Protein AF-A0A143PQU0-F1 (afdb_monomer)

Foldseek 3Di:
DPPPPDAWDWDDDPNDTPDTDGDDPDDPPDDDDCPCVLLVVVVVVVVVCCVVVVDVDQQDQPCVVVVLQDPFLSHNPGNVCLNVVNSQQDFFPPCVDCPGLVNCLVVQCVVPPDPNCPSVSVVVSSRVPRPDDDPDPDDPDDPPDPPPDDDD

Organism: Luteitalea pratensis (NCBI:txid1855912)

Nearest PDB structures (foldseek):
  8rlj-assembly6_F  TM=8.981E-01  e=2.900E-08  Pseudomonas aeruginosa
  8rll-assembly3_C  TM=9.057E-01  e=6.785E-08  Pseudomonas aeruginosa
  8rlj-assembly5_E  TM=9.018E-01  e=1.103E-07  Pseudomonas aeruginosa
  8rlj-assembly4_D  TM=9.058E-01  e=1.172E-07  Pseudomonas aeruginosa
  8rlj-assembly1_A  TM=8.185E-01  e=1.245E-07  Pseudomonas aeruginosa

InterPro domains:
  IPR001466 Beta-lactamase-related [PF00144] (7-102)
  IPR012338 Beta-lactamase/transpeptidase-like [G3DSA:3.40.710.10] (1-138)
  IPR012338 Beta-lactamase/transpeptidase-like [SSF56601] (3-105)
  IPR050789 Diverse Enzymatic Activities [PTHR43283] (5-98)

Secondary structure (DSSP, 8-state):
--SS---EEEEEETTEEEEEEE-TT--TT-----GGGHHHHHHHHHHHHHHTTSSS-TTSBGGGT-GGGTTSTTTT-BHHHHHTT-S-------TTSTTSHHHHHHHHHTTT--GGGGTHHHHHHHHHH-TT-PPPTTPPPPP---------

Radius of gyration: 19.3 Å; Cα contacts (8 Å, |Δi|>4): 132; chains: 1; bounding box: 43×40×47 Å

pLDDT: mean 73.08, std 24.26, range [26.09, 98.25]

Solvent-accessible surface area (backbone atoms only — not comparable to full-atom values): 9692 Å² total; per-residue (Å²): 115,79,92,76,76,56,45,66,50,78,40,75,57,95,94,36,81,80,44,77,50,60,33,96,89,44,54,96,83,56,86,73,90,61,70,75,63,54,50,58,57,53,55,52,50,52,56,51,33,38,76,71,63,76,34,90,56,52,80,42,42,42,33,80,82,39,64,89,37,48,86,40,64,48,46,88,28,25,45,48,27,59,79,64,76,60,61,79,62,81,78,45,75,46,68,88,39,77,87,19,54,57,49,42,42,71,66,57,34,73,77,74,44,57,86,87,28,62,65,60,39,51,59,44,56,52,46,78,66,30,81,86,62,78,80,69,94,80,70,78,74,76,76,81,71,82,75,79,77,79,78,130

Mean predicted aligned error: 12.17 Å

Structure (mmCIF, N/CA/C/O backbone):
data_AF-A0A143PQU0-F1
#
_entry.id   AF-A0A143PQU0-F1
#
loop_
_atom_site.group_PDB
_atom_site.id
_atom_site.type_symbol
_atom_site.label_atom_id
_atom_site.label_alt_id
_atom_site.label_comp_id
_atom_site.label_asym_id
_atom_site.label_entity_id
_atom_site.label_seq_id
_atom_site.pdbx_PDB_ins_code
_atom_site.Cartn_x
_atom_site.Cartn_y
_atom_site.Cartn_z
_atom_site.occupancy
_atom_site.B_iso_or_equiv
_atom_site.auth_seq_id
_atom_site.auth_comp_id
_atom_site.auth_asym_id
_atom_site.auth_atom_id
_atom_site.pdbx_PDB_model_num
ATOM 1 N N . MET A 1 1 ? 13.453 6.292 -24.608 1.00 62.84 1 MET A N 1
ATOM 2 C CA . MET A 1 1 ? 12.659 6.359 -23.356 1.00 62.84 1 MET A CA 1
ATOM 3 C C . MET A 1 1 ? 12.967 7.673 -22.630 1.00 62.84 1 MET A C 1
ATOM 5 O O . MET A 1 1 ? 13.504 7.654 -21.535 1.00 62.84 1 MET A O 1
ATOM 9 N N . THR A 1 2 ? 12.694 8.827 -23.248 1.00 59.00 2 THR A N 1
ATOM 10 C CA . THR A 1 2 ? 13.322 10.109 -22.847 1.00 59.00 2 THR A CA 1
ATOM 11 C C . THR A 1 2 ? 12.346 11.174 -22.345 1.00 59.00 2 THR A C 1
ATOM 13 O O . THR A 1 2 ? 12.780 12.086 -21.659 1.00 59.00 2 THR A O 1
ATOM 16 N N . SER A 1 3 ? 11.039 11.054 -22.600 1.00 74.50 3 SER A N 1
ATOM 17 C CA . SER A 1 3 ? 10.049 12.046 -22.143 1.00 74.50 3 SER A CA 1
ATOM 18 C C . SER A 1 3 ? 9.509 11.802 -20.726 1.00 74.50 3 SER A C 1
ATOM 20 O O . SER A 1 3 ? 8.959 12.718 -20.129 1.00 74.50 3 SER A O 1
ATOM 22 N N . LEU A 1 4 ? 9.667 10.589 -20.179 1.00 82.50 4 LEU A N 1
ATOM 23 C CA . LEU A 1 4 ? 9.078 10.172 -18.893 1.00 82.50 4 LEU A CA 1
ATOM 24 C C . LEU A 1 4 ? 10.109 9.706 -17.847 1.00 82.50 4 LEU A C 1
ATOM 26 O O . LEU A 1 4 ? 9.726 9.165 -16.817 1.00 82.50 4 LEU A O 1
ATOM 30 N N . ASN A 1 5 ? 11.414 9.874 -18.100 1.00 87.88 5 ASN A N 1
ATOM 31 C CA . ASN A 1 5 ? 12.492 9.417 -17.202 1.00 87.88 5 ASN A CA 1
ATOM 32 C C . ASN A 1 5 ? 12.404 7.928 -16.790 1.00 87.88 5 ASN A C 1
ATOM 34 O O . ASN A 1 5 ? 12.843 7.550 -15.705 1.00 87.88 5 ASN A O 1
ATOM 38 N N . VAL A 1 6 ? 11.858 7.073 -17.661 1.00 91.25 6 VAL A N 1
ATOM 39 C CA . VAL A 1 6 ? 11.685 5.635 -17.402 1.00 91.25 6 VAL A CA 1
ATOM 40 C C . VAL A 1 6 ? 13.041 4.927 -17.429 1.00 91.25 6 VAL A C 1
ATOM 42 O O . VAL A 1 6 ? 13.791 5.065 -18.396 1.00 91.25 6 VAL A O 1
ATOM 45 N N . VAL A 1 7 ? 13.333 4.143 -16.388 1.00 93.94 7 VAL A N 1
ATOM 46 C CA . VAL A 1 7 ? 14.588 3.376 -16.252 1.00 93.94 7 VAL A CA 1
ATOM 47 C C . VAL A 1 7 ? 14.442 1.886 -16.568 1.00 93.94 7 VAL A C 1
ATOM 49 O O . VAL A 1 7 ? 15.429 1.236 -16.896 1.00 93.94 7 VAL A O 1
ATOM 52 N N . GLY A 1 8 ? 13.216 1.359 -16.549 1.00 93.81 8 GLY A N 1
ATOM 53 C CA . GLY A 1 8 ? 12.908 -0.026 -16.893 1.00 93.81 8 GLY A CA 1
ATOM 54 C C . GLY A 1 8 ? 11.437 -0.208 -17.263 1.00 93.81 8 GLY A C 1
ATOM 55 O O . GLY A 1 8 ? 10.574 0.492 -16.735 1.00 93.81 8 GLY A O 1
ATOM 56 N N . VAL A 1 9 ? 11.153 -1.127 -18.184 1.00 95.31 9 VAL A N 1
ATOM 57 C CA . VAL A 1 9 ? 9.800 -1.575 -18.538 1.00 95.31 9 VAL A CA 1
ATOM 58 C C . VAL A 1 9 ? 9.820 -3.074 -18.831 1.00 95.31 9 VAL A C 1
ATOM 60 O O . VAL A 1 9 ? 10.692 -3.552 -19.556 1.00 95.31 9 VAL A O 1
ATOM 63 N N . LEU A 1 10 ? 8.843 -3.792 -18.280 1.00 96.19 10 LEU A N 1
ATOM 64 C CA . LEU A 1 10 ? 8.619 -5.217 -18.495 1.00 96.19 10 LEU A CA 1
ATOM 65 C C . LEU A 1 10 ? 7.135 -5.430 -18.807 1.00 96.19 10 LEU A C 1
ATOM 67 O O . LEU A 1 10 ? 6.277 -4.938 -18.074 1.00 96.19 10 LEU A O 1
ATOM 71 N N . VAL A 1 11 ? 6.831 -6.147 -19.887 1.00 97.81 11 VAL A N 1
ATOM 72 C CA . VAL A 1 11 ? 5.462 -6.511 -20.272 1.00 97.81 11 VAL A CA 1
ATOM 73 C C . VAL A 1 11 ? 5.378 -8.023 -20.388 1.00 97.81 11 VAL A C 1
ATOM 75 O O . VAL A 1 11 ? 6.147 -8.644 -21.125 1.00 97.81 11 VAL A O 1
ATOM 78 N N . ILE A 1 12 ? 4.419 -8.599 -19.666 1.00 98.06 12 ILE A N 1
ATOM 79 C CA . ILE A 1 12 ? 4.144 -10.033 -19.644 1.00 98.06 12 ILE A CA 1
ATOM 80 C C . ILE A 1 12 ? 2.744 -10.259 -20.211 1.00 98.06 12 ILE A C 1
ATOM 82 O O . ILE A 1 12 ? 1.796 -9.584 -19.815 1.00 98.06 12 ILE A O 1
ATOM 86 N N . SER A 1 13 ? 2.617 -11.217 -21.122 1.00 98.12 13 SER A N 1
ATOM 87 C CA . SER A 1 13 ? 1.350 -11.664 -21.701 1.00 98.12 13 SER A CA 1
ATOM 88 C C . SER A 1 13 ? 1.378 -13.187 -21.787 1.00 98.12 13 SER A C 1
ATOM 90 O O . SER A 1 13 ? 2.372 -13.765 -22.224 1.00 98.12 13 SER A O 1
ATOM 92 N N . ASP A 1 14 ? 0.331 -13.840 -21.277 1.00 97.19 14 ASP A N 1
ATOM 93 C CA . ASP A 1 14 ? 0.206 -15.304 -21.227 1.00 97.19 14 ASP A CA 1
ATOM 94 C C . ASP A 1 14 ? 1.437 -16.012 -20.635 1.00 97.19 14 ASP A C 1
ATOM 96 O O . ASP A 1 14 ? 1.946 -16.999 -21.169 1.00 97.19 14 ASP A O 1
ATOM 100 N N . GLY A 1 15 ? 1.962 -15.457 -19.538 1.00 97.56 15 GLY A N 1
ATOM 101 C CA . GLY A 1 15 ? 3.140 -15.980 -18.840 1.00 97.56 15 GLY A CA 1
ATOM 102 C C . GLY A 1 15 ? 4.467 -15.798 -19.585 1.00 97.56 15 GLY A C 1
ATOM 103 O O . GLY A 1 15 ? 5.489 -16.294 -19.117 1.00 97.56 15 GLY A O 1
ATOM 104 N N . ARG A 1 16 ? 4.483 -15.090 -20.723 1.00 97.56 16 ARG A N 1
ATOM 105 C CA . ARG A 1 16 ? 5.687 -14.823 -21.521 1.00 97.56 16 ARG A CA 1
ATOM 106 C C . ARG A 1 16 ? 6.048 -13.346 -21.509 1.00 97.56 16 ARG A C 1
ATOM 108 O O . ARG A 1 16 ? 5.177 -12.482 -21.571 1.00 97.56 16 ARG A O 1
ATOM 115 N N . ILE A 1 17 ? 7.346 -13.061 -21.478 1.00 97.88 17 ILE A N 1
ATOM 116 C CA . ILE A 1 17 ? 7.866 -11.704 -21.642 1.00 97.88 17 ILE A CA 1
ATOM 117 C C . ILE A 1 17 ? 7.737 -11.320 -23.118 1.00 97.88 17 ILE A C 1
ATOM 119 O O . ILE A 1 17 ? 8.341 -11.954 -23.979 1.00 97.88 17 ILE A O 1
ATOM 123 N N . VAL A 1 18 ? 6.948 -10.287 -23.409 1.00 98.25 18 VAL A N 1
ATOM 124 C CA . VAL A 1 18 ? 6.767 -9.753 -24.774 1.00 98.25 18 VAL A CA 1
ATOM 125 C C . VAL A 1 18 ? 7.534 -8.447 -24.997 1.00 98.25 18 VAL A C 1
ATOM 127 O O . VAL A 1 18 ? 7.750 -8.038 -26.136 1.00 98.25 18 VAL A O 1
ATOM 130 N N . LEU A 1 19 ? 7.972 -7.794 -23.916 1.00 97.81 19 LEU A N 1
ATOM 131 C CA . LEU A 1 19 ? 8.843 -6.623 -23.949 1.00 97.81 19 LEU A CA 1
ATOM 132 C C . LEU A 1 19 ? 9.648 -6.532 -22.656 1.00 97.81 19 LEU A C 1
ATOM 134 O O . LEU A 1 19 ? 9.075 -6.575 -21.571 1.00 97.81 19 LEU A O 1
ATOM 138 N N . GLU A 1 20 ? 10.946 -6.287 -22.784 1.00 97.38 20 GLU A N 1
ATOM 139 C CA . GLU A 1 20 ? 11.834 -5.971 -21.670 1.00 97.38 20 GLU A CA 1
ATOM 140 C C . GLU A 1 20 ? 12.864 -4.943 -22.144 1.00 97.38 20 GLU A C 1
ATOM 142 O O . GLU A 1 20 ? 13.559 -5.155 -23.141 1.00 97.38 20 GLU A O 1
ATOM 147 N N . ARG A 1 21 ? 12.908 -3.773 -21.500 1.00 96.00 21 ARG A N 1
ATOM 148 C CA . ARG A 1 21 ? 13.884 -2.721 -21.818 1.00 96.00 21 ARG A CA 1
ATOM 149 C C . ARG A 1 21 ? 14.316 -1.993 -20.559 1.00 96.00 21 ARG A C 1
ATOM 151 O O . ARG A 1 21 ? 13.479 -1.602 -19.750 1.00 96.00 21 ARG A O 1
ATOM 158 N N . TYR A 1 22 ? 15.607 -1.707 -20.484 1.00 95.94 22 TYR A N 1
ATOM 159 C CA . TYR A 1 22 ? 16.221 -0.923 -19.421 1.00 95.94 22 TYR A CA 1
ATOM 160 C C . TYR A 1 22 ? 16.958 0.282 -20.004 1.00 95.94 22 TYR A C 1
ATOM 162 O O . TYR A 1 22 ? 17.335 0.296 -21.178 1.00 95.94 22 TYR A O 1
ATOM 170 N N . ALA A 1 23 ? 17.140 1.319 -19.195 1.00 93.88 23 ALA A N 1
ATOM 171 C CA . ALA A 1 23 ? 17.823 2.543 -19.585 1.00 93.88 23 ALA A CA 1
ATOM 172 C C . ALA A 1 23 ? 18.731 3.042 -18.457 1.00 93.88 23 ALA A C 1
ATOM 174 O O . ALA A 1 23 ? 18.638 2.604 -17.314 1.00 93.88 23 ALA A O 1
ATOM 175 N N . ARG A 1 24 ? 19.606 4.006 -18.774 1.00 91.75 24 ARG A N 1
ATOM 176 C CA . ARG A 1 24 ? 20.460 4.695 -17.785 1.00 91.75 24 ARG A CA 1
ATOM 177 C C . ARG A 1 24 ? 21.308 3.718 -16.952 1.00 91.75 24 ARG A C 1
ATOM 179 O O . ARG A 1 24 ? 21.377 3.846 -15.735 1.00 91.75 24 ARG A O 1
ATOM 186 N N . GLY A 1 25 ? 21.890 2.715 -17.611 1.00 93.75 25 GLY A N 1
ATOM 187 C CA . GLY A 1 25 ? 22.751 1.711 -16.977 1.00 93.75 25 GLY A CA 1
ATOM 188 C C . GLY A 1 25 ? 22.031 0.682 -16.101 1.00 93.75 25 GLY A C 1
ATOM 189 O O . GLY A 1 25 ? 22.708 -0.111 -15.461 1.00 93.75 25 GLY A O 1
ATOM 190 N N . HIS A 1 26 ? 20.694 0.681 -1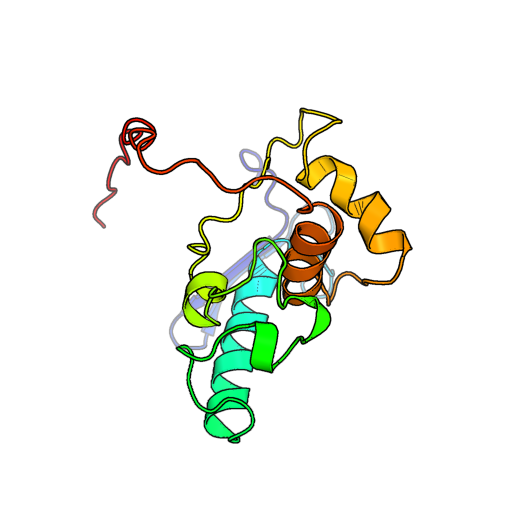6.064 1.00 95.31 26 HIS A N 1
ATOM 191 C CA . HIS A 1 26 ? 19.935 -0.347 -15.353 1.00 95.31 26 HIS A CA 1
ATOM 192 C C . HIS A 1 26 ? 19.928 -1.658 -16.140 1.00 95.31 26 HIS A C 1
ATOM 194 O O . HIS A 1 26 ? 19.971 -1.664 -17.372 1.00 95.31 26 HIS A O 1
ATOM 200 N N . THR A 1 27 ? 19.827 -2.755 -15.404 1.00 96.25 27 THR A N 1
ATOM 201 C CA . THR A 1 27 ? 19.694 -4.129 -15.897 1.00 96.25 27 THR A CA 1
ATOM 202 C C . THR A 1 27 ? 18.563 -4.835 -15.148 1.00 96.25 27 THR A C 1
ATOM 204 O O . THR A 1 27 ? 17.997 -4.272 -14.205 1.00 96.25 27 THR A O 1
ATOM 207 N N . ALA A 1 28 ? 18.260 -6.079 -15.521 1.00 95.50 28 ALA A N 1
ATOM 208 C CA . ALA A 1 28 ? 17.272 -6.908 -14.830 1.00 95.50 28 ALA A CA 1
ATOM 209 C C . ALA A 1 28 ? 17.605 -7.140 -13.342 1.00 95.50 28 ALA A C 1
ATOM 211 O O . ALA A 1 28 ? 16.712 -7.297 -12.514 1.00 95.50 28 ALA A O 1
ATOM 212 N N . GLU A 1 29 ? 18.887 -7.098 -12.982 1.00 96.19 29 GLU A N 1
ATOM 213 C CA . GLU A 1 29 ? 19.394 -7.303 -11.622 1.00 96.19 29 GLU A CA 1
ATOM 214 C C . GLU A 1 29 ? 19.438 -6.005 -10.801 1.00 96.19 29 GLU A C 1
ATOM 216 O O . GLU A 1 29 ? 19.677 -6.032 -9.589 1.00 96.19 29 GLU A O 1
ATOM 221 N N . THR A 1 30 ? 19.224 -4.851 -11.440 1.00 95.19 30 THR A N 1
ATOM 222 C CA . THR A 1 30 ? 19.286 -3.558 -10.757 1.00 95.19 30 THR A CA 1
ATOM 223 C C . THR A 1 30 ? 18.084 -3.387 -9.833 1.00 95.19 30 THR A C 1
ATOM 225 O O . THR A 1 30 ? 16.936 -3.333 -10.272 1.00 95.19 30 THR A O 1
ATOM 228 N N . ARG A 1 31 ? 18.340 -3.248 -8.528 1.00 91.12 31 ARG A N 1
ATOM 229 C CA . ARG A 1 31 ? 17.298 -2.923 -7.545 1.00 91.12 31 ARG A CA 1
ATOM 230 C C . ARG A 1 31 ? 16.906 -1.454 -7.668 1.00 91.12 31 ARG A C 1
ATOM 232 O O . ARG A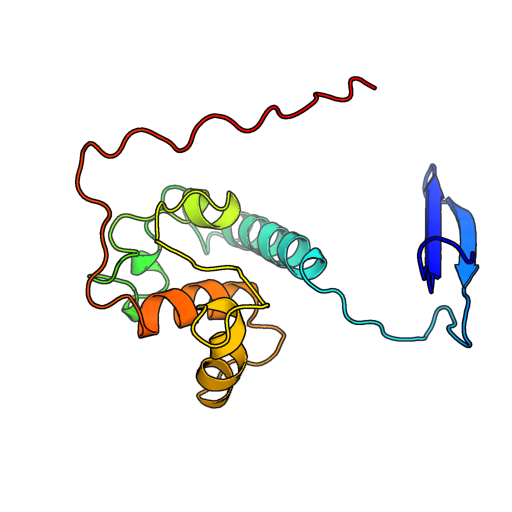 1 31 ? 17.768 -0.580 -7.655 1.00 91.12 31 ARG A O 1
ATOM 239 N N . TRP A 1 32 ? 15.604 -1.194 -7.721 1.00 88.56 32 TRP A N 1
ATOM 240 C CA . TRP A 1 32 ? 15.038 0.151 -7.768 1.00 88.56 32 TRP A CA 1
ATOM 241 C C . TRP A 1 32 ? 14.036 0.356 -6.635 1.00 88.56 32 TRP A C 1
ATOM 243 O O . TRP A 1 32 ? 13.404 -0.594 -6.167 1.00 88.56 32 TRP A O 1
ATOM 253 N N . GLU A 1 33 ? 13.888 1.598 -6.183 1.00 82.38 33 GLU A N 1
ATOM 254 C CA . GLU A 1 33 ? 12.925 1.935 -5.142 1.00 82.38 33 GLU A CA 1
ATOM 255 C C . GLU A 1 33 ? 11.496 1.695 -5.644 1.00 82.38 33 GLU A C 1
ATOM 257 O O . GLU A 1 33 ? 11.066 2.233 -6.664 1.00 82.38 33 GLU A O 1
ATOM 262 N N . SER A 1 34 ? 10.756 0.853 -4.924 1.00 78.19 34 SER A N 1
ATOM 263 C CA . SER A 1 34 ? 9.413 0.418 -5.325 1.00 78.19 34 SER A CA 1
ATOM 264 C C . SER A 1 34 ? 8.319 1.434 -4.990 1.00 78.19 34 SER A C 1
ATOM 266 O O . SER A 1 34 ? 7.211 1.348 -5.526 1.00 78.19 34 SER A O 1
ATOM 268 N N . TRP A 1 35 ? 8.612 2.401 -4.114 1.00 82.00 35 TRP A N 1
ATOM 269 C CA . TRP A 1 35 ? 7.640 3.362 -3.597 1.00 82.00 35 TRP A CA 1
ATOM 270 C C . TRP A 1 35 ? 6.343 2.655 -3.153 1.00 82.00 35 TRP A C 1
ATOM 272 O O . TRP A 1 35 ? 6.366 1.638 -2.460 1.00 82.00 35 TRP A O 1
ATOM 282 N N . SER A 1 36 ? 5.178 3.168 -3.549 1.00 81.94 36 SER A N 1
ATOM 283 C CA . SER A 1 36 ? 3.886 2.604 -3.147 1.00 81.94 36 SER A CA 1
ATOM 284 C C . SER A 1 36 ? 3.556 1.245 -3.767 1.00 81.94 36 SER A C 1
ATOM 286 O O . SER A 1 36 ? 2.598 0.629 -3.305 1.00 81.94 36 SER A O 1
ATOM 288 N N . ALA A 1 37 ? 4.334 0.728 -4.727 1.00 84.00 37 ALA A N 1
ATOM 289 C CA . ALA A 1 37 ? 4.104 -0.621 -5.250 1.00 84.00 37 ALA A CA 1
ATOM 290 C C . ALA A 1 37 ? 4.215 -1.696 -4.148 1.00 84.00 37 ALA A C 1
ATOM 292 O O . ALA A 1 37 ? 3.518 -2.708 -4.199 1.00 84.00 37 ALA A O 1
ATOM 293 N N . ALA A 1 38 ? 5.006 -1.446 -3.096 1.00 81.88 38 ALA A N 1
ATOM 294 C CA . ALA A 1 38 ? 5.120 -2.336 -1.940 1.00 81.88 38 ALA A CA 1
ATOM 295 C C . ALA A 1 38 ? 3.784 -2.575 -1.199 1.00 81.88 38 ALA A C 1
ATOM 297 O O . ALA A 1 38 ? 3.575 -3.652 -0.643 1.00 81.88 38 ALA A O 1
ATOM 298 N N . LYS A 1 39 ? 2.845 -1.616 -1.222 1.00 83.50 39 LYS A N 1
ATOM 299 C CA . LYS A 1 39 ? 1.559 -1.714 -0.498 1.00 83.50 39 LYS A CA 1
ATOM 300 C C . LYS A 1 39 ? 0.677 -2.855 -1.007 1.00 83.50 39 LYS A C 1
ATOM 302 O O . LYS A 1 39 ? -0.054 -3.465 -0.225 1.00 83.50 39 LYS A O 1
ATOM 307 N N . SER A 1 40 ? 0.771 -3.181 -2.295 1.00 84.62 40 SER A N 1
ATOM 308 C CA . SER A 1 40 ? 0.050 -4.315 -2.880 1.00 84.62 40 SER A CA 1
ATOM 309 C C . SER A 1 40 ? 0.540 -5.645 -2.307 1.00 84.62 40 SER A C 1
ATOM 311 O O . SER A 1 40 ? -0.269 -6.521 -2.008 1.00 84.62 40 SER A O 1
ATOM 313 N N . VAL A 1 41 ? 1.852 -5.777 -2.075 1.00 86.06 41 VAL A N 1
ATOM 314 C CA . VAL A 1 41 ? 2.433 -6.960 -1.421 1.00 86.06 41 VAL A CA 1
ATOM 315 C C . VAL A 1 41 ? 1.940 -7.056 0.021 1.00 86.06 41 VAL A C 1
ATOM 317 O O . VAL A 1 41 ? 1.489 -8.117 0.440 1.00 86.06 41 VAL A O 1
ATOM 320 N N . THR A 1 42 ? 1.930 -5.949 0.771 1.00 84.19 42 THR A N 1
ATOM 321 C CA . THR A 1 42 ? 1.362 -5.945 2.128 1.00 84.19 42 THR A CA 1
ATOM 322 C C . THR A 1 42 ? -0.120 -6.332 2.132 1.00 84.19 42 THR A C 1
ATOM 324 O O . THR A 1 42 ? -0.524 -7.159 2.941 1.00 84.19 42 THR A O 1
ATOM 327 N N . SER A 1 43 ? -0.923 -5.814 1.200 1.00 86.56 43 SER A N 1
ATOM 328 C CA . SER A 1 43 ? -2.348 -6.167 1.088 1.00 86.56 43 SER A CA 1
ATOM 329 C C . SER A 1 43 ? -2.552 -7.663 0.821 1.00 86.56 43 SER A C 1
ATOM 331 O O . SER A 1 43 ? -3.436 -8.288 1.403 1.00 86.56 43 SER A O 1
ATOM 333 N N . MET A 1 44 ? -1.687 -8.268 0.002 1.00 91.31 44 MET A N 1
ATOM 334 C CA . MET A 1 44 ? -1.682 -9.714 -0.226 1.00 91.31 44 MET A CA 1
ATOM 335 C C . MET A 1 44 ? -1.391 -10.501 1.063 1.00 91.31 44 MET A C 1
ATOM 337 O O . MET A 1 44 ? -2.034 -11.520 1.317 1.00 91.31 44 MET A O 1
ATOM 341 N N . LEU A 1 45 ? -0.476 -10.014 1.910 1.00 92.12 45 LEU A N 1
ATOM 342 C CA . LEU A 1 45 ? -0.162 -10.646 3.197 1.00 92.12 45 LEU A CA 1
ATOM 343 C C . LEU A 1 45 ? -1.337 -10.605 4.185 1.00 92.12 45 LEU A C 1
ATOM 345 O O . LEU A 1 45 ? -1.506 -11.560 4.938 1.00 92.12 45 LEU A O 1
ATOM 349 N N . PHE A 1 46 ? -2.188 -9.573 4.155 1.00 92.12 46 PHE A N 1
ATOM 350 C CA . PHE A 1 46 ? -3.440 -9.573 4.927 1.00 92.12 46 PHE A CA 1
ATOM 351 C C . PHE A 1 46 ? -4.376 -10.704 4.482 1.00 92.12 46 PHE A C 1
ATOM 353 O O . PHE A 1 46 ? -4.933 -11.404 5.325 1.00 92.12 46 PHE A O 1
ATOM 360 N N . GLY A 1 47 ? -4.492 -10.945 3.172 1.00 90.56 47 GLY A N 1
ATOM 361 C CA . GLY A 1 47 ? -5.246 -12.086 2.642 1.00 90.56 47 GLY A CA 1
ATOM 362 C C . GLY A 1 47 ? -4.695 -13.434 3.120 1.00 90.56 47 GLY A C 1
ATOM 363 O O . GLY A 1 47 ? -5.458 -14.299 3.552 1.00 90.56 47 GLY A O 1
ATOM 364 N N . ALA A 1 48 ? -3.368 -13.599 3.119 1.00 93.56 48 ALA A N 1
ATOM 365 C CA . ALA A 1 48 ? -2.722 -14.792 3.667 1.00 93.56 48 ALA A CA 1
ATOM 366 C C . ALA A 1 48 ? -2.975 -14.946 5.179 1.00 93.56 48 ALA A C 1
ATOM 368 O O . ALA A 1 48 ? -3.292 -16.038 5.639 1.00 93.56 48 ALA A O 1
ATOM 369 N N . ALA A 1 49 ? -2.900 -13.858 5.948 1.00 92.44 49 ALA A N 1
ATOM 370 C CA . ALA A 1 49 ? -3.150 -13.876 7.387 1.00 92.44 49 ALA A CA 1
ATOM 371 C C . ALA A 1 49 ? -4.601 -14.248 7.742 1.00 92.44 49 ALA A C 1
ATOM 373 O O . ALA A 1 49 ? -4.812 -14.939 8.738 1.00 92.44 49 ALA A O 1
ATOM 374 N N . ILE A 1 50 ? -5.580 -13.842 6.925 1.00 94.62 50 ILE A N 1
ATOM 375 C CA . ILE A 1 50 ? -6.982 -14.270 7.065 1.00 94.62 50 ILE A CA 1
ATOM 376 C C . ILE A 1 50 ? -7.116 -15.764 6.790 1.00 94.62 50 ILE A C 1
ATOM 378 O O . ILE A 1 50 ? -7.684 -16.493 7.598 1.00 94.62 50 ILE A O 1
ATOM 382 N N . ARG A 1 51 ? -6.553 -16.238 5.672 1.00 96.12 51 ARG A N 1
ATOM 383 C CA . ARG A 1 51 ? -6.575 -17.663 5.313 1.00 96.12 51 ARG A CA 1
ATOM 384 C C . ARG A 1 51 ? -5.954 -18.535 6.407 1.00 96.12 51 ARG A C 1
ATOM 386 O O . ARG A 1 51 ? -6.459 -19.615 6.689 1.00 96.12 51 ARG A O 1
ATOM 393 N N . ASP A 1 52 ? -4.880 -18.058 7.023 1.00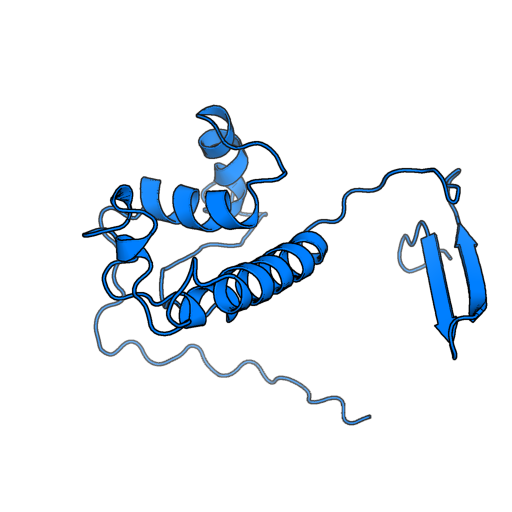 96.06 52 ASP A N 1
ATOM 394 C CA . ASP A 1 52 ? -4.169 -18.754 8.094 1.00 96.06 52 ASP A CA 1
ATOM 395 C C . ASP A 1 52 ? -4.849 -18.589 9.478 1.00 96.06 52 ASP A C 1
ATOM 397 O O . ASP A 1 52 ? -4.306 -19.042 10.484 1.00 96.06 52 ASP A O 1
ATOM 401 N N . GLY A 1 53 ? -6.001 -17.910 9.565 1.00 93.06 53 GLY A N 1
ATOM 402 C CA . GLY A 1 53 ? -6.760 -17.710 10.806 1.00 93.06 53 GLY A CA 1
ATOM 403 C C . GLY A 1 53 ? -6.133 -16.730 11.805 1.00 93.06 53 GLY A C 1
ATOM 404 O O . GLY A 1 53 ? -6.589 -16.637 12.942 1.00 93.06 53 GLY A O 1
ATOM 405 N N . ARG A 1 54 ? -5.093 -15.984 11.406 1.00 94.38 54 ARG A N 1
ATOM 406 C CA . ARG A 1 54 ? -4.447 -14.961 12.254 1.00 94.38 54 ARG A CA 1
ATOM 407 C C . ARG A 1 54 ? -5.250 -13.664 12.313 1.00 94.38 54 ARG A C 1
ATOM 409 O O . ARG A 1 54 ? -5.182 -12.942 13.303 1.00 94.38 54 ARG A O 1
ATOM 416 N N . ILE A 1 55 ? -5.999 -13.368 11.253 1.00 94.06 55 ILE A N 1
ATOM 417 C CA . ILE A 1 55 ? -6.975 -12.280 11.201 1.00 94.06 55 ILE A CA 1
ATOM 418 C C . ILE A 1 55 ? -8.346 -12.911 11.001 1.00 94.06 55 ILE A C 1
ATOM 420 O O . ILE A 1 55 ? -8.515 -13.711 10.086 1.00 94.06 55 ILE A O 1
ATOM 424 N N . ALA A 1 56 ? -9.314 -12.576 11.854 1.00 95.19 56 ALA A N 1
ATOM 425 C CA . ALA A 1 56 ? -10.637 -13.187 11.764 1.00 95.19 56 ALA A CA 1
ATOM 426 C C . ALA A 1 56 ? -11.442 -12.558 10.621 1.00 95.19 56 ALA A C 1
ATOM 428 O O . ALA A 1 56 ? -12.045 -13.264 9.816 1.00 95.19 56 ALA A O 1
ATOM 429 N N . THR A 1 57 ? -11.421 -11.228 10.526 1.00 97.50 57 THR A N 1
ATOM 430 C CA . THR A 1 57 ? -12.083 -10.481 9.453 1.00 97.50 57 THR A CA 1
ATOM 431 C C . THR A 1 57 ? -11.399 -9.136 9.213 1.00 97.50 57 THR A C 1
ATOM 433 O O . THR A 1 57 ? -10.717 -8.600 10.082 1.00 97.50 57 THR A O 1
ATOM 436 N N . LEU A 1 58 ? -11.598 -8.556 8.026 1.00 95.94 58 LEU A N 1
ATOM 437 C CA . LEU A 1 58 ? -11.168 -7.184 7.736 1.00 95.94 58 LEU A CA 1
ATOM 438 C C . LEU A 1 58 ? -12.003 -6.122 8.463 1.00 95.94 58 LEU A C 1
ATOM 440 O O . LEU A 1 58 ? -11.598 -4.964 8.504 1.00 95.94 58 LEU A O 1
ATOM 444 N N . ASP A 1 59 ? -13.148 -6.503 9.023 1.00 97.75 59 ASP A N 1
ATOM 445 C CA . ASP A 1 59 ? -13.998 -5.605 9.810 1.00 97.75 59 ASP A CA 1
ATOM 446 C C . ASP A 1 59 ? -13.558 -5.520 11.280 1.00 97.75 59 ASP A C 1
ATOM 448 O O . ASP A 1 59 ? -14.128 -4.756 12.051 1.00 97.75 59 ASP A O 1
ATOM 452 N N . ASP A 1 60 ? -12.514 -6.263 11.659 1.00 95.75 60 ASP A N 1
ATOM 453 C CA . ASP A 1 60 ? -11.868 -6.103 12.953 1.00 95.75 60 ASP A CA 1
ATOM 454 C C . ASP A 1 60 ? -11.208 -4.719 13.045 1.00 95.75 60 ASP A C 1
ATOM 456 O O . ASP A 1 60 ? -10.565 -4.240 12.100 1.00 95.75 60 ASP A O 1
ATOM 460 N N . GLU A 1 61 ? -11.337 -4.093 14.212 1.00 95.88 61 GLU A N 1
ATOM 461 C CA . GLU A 1 61 ? -10.659 -2.839 14.518 1.00 95.88 61 GLU A CA 1
ATOM 462 C C . GLU A 1 61 ? -9.143 -3.024 14.585 1.00 95.88 61 GLU A C 1
ATOM 464 O O . GLU A 1 61 ? -8.623 -4.027 15.078 1.00 95.88 61 GLU A O 1
ATOM 469 N N . VAL A 1 62 ? -8.410 -2.012 14.136 1.00 90.06 62 VAL A N 1
ATOM 470 C CA . VAL A 1 62 ? -6.944 -2.023 14.105 1.00 90.06 62 VAL A CA 1
ATOM 471 C C . VAL A 1 62 ? -6.362 -2.171 15.513 1.00 90.06 62 VAL A C 1
ATOM 473 O O . VAL A 1 62 ? -5.383 -2.898 15.699 1.00 90.06 62 VAL A O 1
ATOM 476 N N . GLY A 1 63 ? -6.999 -1.549 16.512 1.00 89.12 63 GLY A N 1
ATOM 477 C CA . GLY A 1 63 ? -6.597 -1.622 17.919 1.00 89.12 63 GLY A CA 1
ATOM 478 C C . GLY A 1 63 ? -6.557 -3.047 18.483 1.00 89.12 63 GLY A C 1
ATOM 479 O O . GLY A 1 63 ? -5.763 -3.326 19.377 1.00 89.12 63 GLY A O 1
ATOM 480 N N . LYS A 1 64 ? -7.326 -3.985 17.907 1.00 92.31 64 LYS A N 1
ATOM 481 C CA . LYS A 1 64 ? -7.287 -5.414 18.263 1.00 92.31 64 LYS A CA 1
ATOM 482 C C . LYS A 1 64 ? -5.916 -6.044 17.998 1.00 92.31 64 LYS A C 1
ATOM 4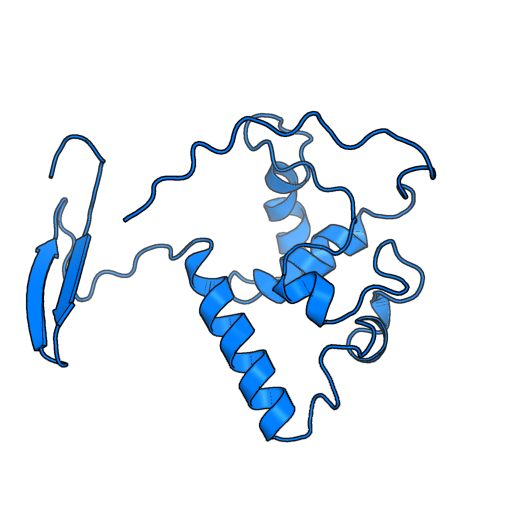84 O O . LYS A 1 64 ? -5.483 -6.915 18.746 1.00 92.31 64 LYS A O 1
ATOM 489 N N . TYR A 1 65 ? -5.253 -5.625 16.921 1.00 88.75 65 TYR A N 1
ATOM 490 C CA . TYR A 1 65 ? -3.969 -6.175 16.473 1.00 88.75 65 TYR A CA 1
ATOM 491 C C . TYR A 1 65 ? -2.782 -5.316 16.882 1.00 88.75 65 TYR A C 1
ATOM 493 O O . TYR A 1 65 ? -1.674 -5.824 17.041 1.00 88.75 65 TYR A O 1
ATOM 501 N N . VAL A 1 66 ? -3.013 -4.014 17.043 1.00 87.44 66 VAL A N 1
ATOM 502 C CA . VAL A 1 66 ? -1.996 -3.042 17.430 1.00 87.44 66 VAL A CA 1
ATOM 503 C C . VAL A 1 66 ? -2.543 -2.223 18.603 1.00 87.44 66 VAL A C 1
ATOM 505 O O . VAL A 1 66 ? -3.081 -1.136 18.394 1.00 87.44 66 VAL A O 1
ATOM 508 N N . PRO A 1 67 ? -2.424 -2.724 19.848 1.00 87.19 67 PRO A N 1
ATOM 509 C CA . PRO A 1 67 ? -3.043 -2.091 21.015 1.00 87.19 67 PRO A CA 1
ATOM 510 C C . PRO A 1 67 ? -2.623 -0.636 21.252 1.00 87.19 67 PRO A C 1
ATOM 512 O O . PRO A 1 67 ? -3.407 0.142 21.782 1.00 87.19 67 PRO A O 1
ATOM 515 N N . SER A 1 68 ?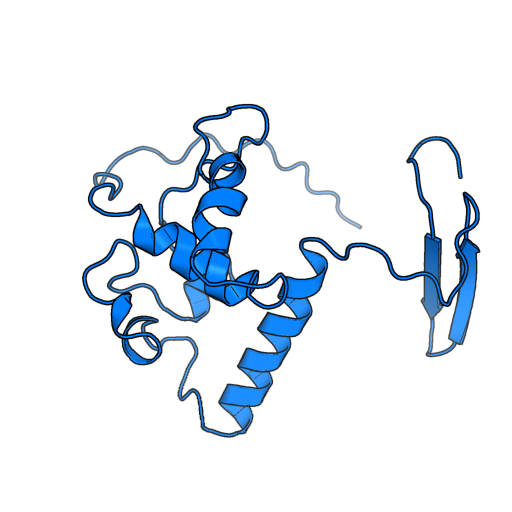 -1.426 -0.234 20.811 1.00 81.25 68 SER A N 1
ATOM 516 C CA . SER A 1 68 ? -0.953 1.157 20.894 1.00 81.25 68 SER A CA 1
ATOM 517 C C . SER A 1 68 ? -1.753 2.143 20.034 1.00 81.25 68 SER A C 1
ATOM 519 O O . SER A 1 68 ? -1.579 3.347 20.181 1.00 81.25 68 SER A O 1
ATOM 521 N N . LEU A 1 69 ? -2.603 1.652 19.127 1.00 80.81 69 LEU A N 1
ATOM 522 C CA . LEU A 1 69 ? -3.483 2.475 18.295 1.00 80.81 69 LEU A CA 1
ATOM 523 C C . LEU A 1 69 ? -4.863 2.702 18.920 1.00 80.81 69 LEU A C 1
ATOM 525 O O . LEU A 1 69 ? -5.586 3.592 18.466 1.00 80.81 69 LEU A O 1
ATOM 529 N N . ALA A 1 70 ? -5.222 1.951 19.963 1.00 81.81 70 ALA A N 1
ATOM 530 C CA . ALA A 1 70 ? -6.464 2.168 20.696 1.00 81.81 70 ALA A CA 1
ATOM 531 C C . ALA A 1 70 ? -6.462 3.553 21.367 1.00 81.81 70 ALA A C 1
ATOM 533 O O . ALA A 1 70 ? -5.453 3.980 21.929 1.00 81.81 70 ALA A O 1
ATOM 534 N N . GLY A 1 71 ? -7.583 4.276 21.284 1.00 82.50 71 GLY A N 1
ATOM 535 C CA . GLY A 1 71 ? -7.698 5.638 21.825 1.00 82.50 71 GLY A CA 1
ATOM 536 C C . GLY A 1 71 ? -6.939 6.728 21.048 1.00 82.50 71 GLY A C 1
ATOM 537 O O . GLY A 1 71 ? -6.954 7.887 21.459 1.00 82.50 71 GLY A O 1
ATOM 538 N N . THR A 1 72 ? -6.299 6.394 19.921 1.00 87.19 72 THR A N 1
ATOM 539 C CA . THR A 1 72 ? -5.702 7.381 19.000 1.00 87.19 72 THR A CA 1
ATOM 540 C C . THR A 1 72 ? -6.725 7.848 17.952 1.00 87.19 72 THR A C 1
ATOM 542 O O . THR A 1 72 ? -7.910 7.521 18.021 1.00 87.19 72 THR A O 1
ATOM 545 N N . SER A 1 73 ? -6.293 8.591 16.927 1.00 85.94 73 SER A N 1
ATOM 546 C CA . SER A 1 73 ? -7.149 8.879 15.762 1.00 85.94 73 SER A CA 1
ATOM 547 C C . SER A 1 73 ? -7.607 7.626 14.997 1.00 85.94 73 SER A C 1
ATOM 549 O O . SER A 1 73 ? -8.566 7.709 14.234 1.00 85.94 73 SER A O 1
ATOM 551 N N . TYR A 1 74 ? -6.961 6.478 15.224 1.00 85.25 74 TYR A N 1
ATOM 552 C CA . TYR A 1 74 ? -7.318 5.181 14.644 1.00 85.25 74 TYR A CA 1
ATOM 553 C C . TYR A 1 74 ? -8.334 4.376 15.458 1.00 85.25 74 TYR A C 1
ATOM 555 O O . TYR A 1 74 ? -8.661 3.248 15.089 1.00 85.25 74 TYR A O 1
ATOM 563 N N . ASP A 1 75 ? -8.835 4.933 16.555 1.00 88.00 75 ASP A N 1
ATOM 564 C CA . ASP A 1 75 ? -9.883 4.306 17.350 1.00 88.00 75 ASP A CA 1
ATOM 565 C C . ASP A 1 75 ? -11.150 4.076 16.503 1.00 88.00 75 ASP A C 1
ATOM 567 O O . ASP A 1 75 ? -11.606 4.981 15.799 1.00 88.00 75 ASP A O 1
ATOM 571 N N . GLY A 1 76 ? -11.683 2.851 16.511 1.00 90.00 76 GLY A N 1
ATOM 572 C CA . GLY A 1 76 ? -12.806 2.446 15.653 1.00 90.00 76 GLY A CA 1
ATOM 573 C C . GLY A 1 76 ? -12.480 2.281 14.157 1.00 90.00 76 GLY A C 1
ATOM 574 O O . GLY A 1 76 ? -13.363 1.958 13.360 1.00 90.00 76 GLY A O 1
ATOM 575 N N . VAL A 1 77 ? -11.228 2.482 13.727 1.00 92.69 77 VAL A N 1
ATOM 576 C CA . VAL A 1 77 ? -10.817 2.210 12.342 1.00 92.69 77 VAL A CA 1
ATOM 577 C C . VAL A 1 77 ? -10.635 0.704 12.158 1.00 92.69 77 VAL A C 1
ATOM 579 O O . VAL A 1 77 ? -9.964 0.055 12.956 1.00 92.69 77 VAL A O 1
ATOM 582 N N . THR A 1 78 ? -11.197 0.141 11.086 1.00 96.38 78 THR A N 1
ATOM 583 C CA . THR A 1 78 ? -11.067 -1.282 10.739 1.00 96.38 78 THR A CA 1
ATOM 584 C C . THR A 1 78 ? -9.873 -1.541 9.825 1.00 96.38 78 THR A C 1
ATOM 586 O O . THR A 1 78 ? -9.395 -0.642 9.123 1.00 96.38 78 THR A O 1
ATOM 589 N N . LEU A 1 79 ? -9.415 -2.793 9.760 1.00 93.94 79 LEU A N 1
ATOM 590 C CA . LEU A 1 79 ? -8.396 -3.206 8.788 1.00 93.94 79 LEU A CA 1
ATOM 591 C C . LEU A 1 79 ? -8.821 -2.901 7.339 1.00 93.94 79 LEU A C 1
ATOM 593 O O . LEU A 1 79 ? -7.992 -2.490 6.524 1.00 93.94 79 LEU A O 1
ATOM 597 N N . ARG A 1 80 ? -10.116 -3.043 7.017 1.00 96.00 80 ARG A N 1
ATOM 598 C CA . ARG A 1 80 ? -10.690 -2.693 5.708 1.00 96.00 80 ARG A CA 1
ATOM 599 C C . ARG A 1 80 ? -10.452 -1.228 5.360 1.00 96.00 80 ARG A C 1
ATOM 601 O O . ARG A 1 80 ? -9.993 -0.947 4.254 1.00 96.00 80 ARG A O 1
ATOM 608 N N . HIS A 1 81 ? -10.721 -0.314 6.293 1.00 93.44 81 HIS A N 1
ATOM 609 C CA . HIS A 1 81 ? -10.508 1.115 6.071 1.00 93.44 81 HIS A CA 1
ATOM 610 C C . HIS A 1 81 ? -9.041 1.434 5.770 1.00 93.44 81 HIS A C 1
ATOM 612 O O . HIS A 1 81 ? -8.756 2.268 4.913 1.00 93.44 81 HIS A O 1
ATOM 618 N N . LEU A 1 82 ? -8.098 0.751 6.423 1.00 88.56 82 LEU A N 1
ATOM 619 C CA . LEU A 1 82 ? -6.673 0.954 6.163 1.00 88.56 82 LEU A CA 1
ATOM 620 C C . LEU A 1 82 ? -6.258 0.481 4.773 1.00 88.56 82 LEU A C 1
ATOM 622 O O . LEU A 1 82 ? -5.607 1.219 4.035 1.00 88.56 82 LEU A O 1
ATOM 626 N N . LEU A 1 83 ? -6.662 -0.735 4.399 1.00 88.31 83 LEU A N 1
ATOM 627 C CA . LEU A 1 83 ? -6.331 -1.319 3.097 1.00 88.31 83 LEU A CA 1
ATOM 628 C C . LEU A 1 83 ? -6.955 -0.542 1.929 1.00 88.31 83 LEU A C 1
ATOM 630 O O . LEU A 1 83 ? -6.447 -0.599 0.811 1.00 88.31 83 LEU A O 1
ATOM 634 N N . GLN A 1 84 ? -8.037 0.194 2.189 1.00 89.31 84 GLN A N 1
ATOM 635 C CA . GLN A 1 84 ? -8.742 1.020 1.209 1.00 89.31 84 GLN A CA 1
ATOM 636 C C . GLN A 1 84 ? -8.397 2.511 1.299 1.00 89.31 84 GLN A C 1
ATOM 638 O O . GLN A 1 84 ? -8.960 3.304 0.548 1.00 89.31 84 GLN A O 1
ATOM 643 N N . MET A 1 85 ? -7.464 2.903 2.177 1.00 85.81 85 MET A N 1
ATOM 644 C CA . MET A 1 85 ? -7.075 4.303 2.391 1.00 85.81 85 MET A CA 1
ATOM 645 C C . MET A 1 85 ? -8.272 5.211 2.749 1.00 85.81 85 MET A C 1
ATOM 647 O O . MET A 1 85 ? -8.351 6.355 2.306 1.00 85.81 85 MET A O 1
ATOM 651 N N . SER A 1 86 ? -9.213 4.700 3.548 1.00 90.12 86 SER A N 1
ATOM 652 C CA . SER A 1 86 ? -10.496 5.338 3.875 1.00 90.12 86 SER A CA 1
ATOM 653 C C . SER A 1 86 ? -10.742 5.461 5.385 1.00 90.12 86 SER A C 1
ATOM 655 O O . SER A 1 86 ? -11.883 5.402 5.837 1.00 90.12 86 SER A O 1
ATOM 657 N N . SER A 1 87 ? -9.682 5.594 6.187 1.00 86.88 87 SER A N 1
ATOM 658 C CA . SER A 1 87 ? -9.776 5.690 7.653 1.00 86.88 87 SER A CA 1
ATOM 659 C C . SER A 1 87 ? -10.380 6.999 8.161 1.00 86.88 87 SER A C 1
ATOM 661 O O . SER A 1 87 ? -10.798 7.064 9.311 1.00 86.88 87 SER A O 1
ATOM 663 N N . GLY A 1 88 ? -10.388 8.051 7.337 1.00 85.50 88 GLY A N 1
ATOM 664 C CA . GLY A 1 88 ? -10.797 9.397 7.753 1.00 85.50 88 GLY A CA 1
ATOM 665 C C . GLY A 1 88 ? -9.772 10.118 8.635 1.00 85.50 88 GLY A C 1
ATOM 666 O O . GLY A 1 88 ? -10.018 11.247 9.055 1.00 85.50 88 GLY A O 1
ATOM 667 N N . VAL A 1 89 ? -8.612 9.507 8.896 1.00 85.69 89 VAL A N 1
ATOM 668 C CA . VAL A 1 89 ? -7.535 10.143 9.659 1.00 85.69 89 VAL A CA 1
ATOM 669 C C . VAL A 1 89 ? -6.867 11.223 8.808 1.00 85.69 89 VAL A C 1
ATOM 671 O O . VAL A 1 89 ? -6.523 10.997 7.646 1.00 85.69 89 VAL A O 1
ATOM 674 N N . ALA A 1 90 ? -6.689 12.410 9.386 1.00 83.38 90 ALA A N 1
ATOM 675 C CA . ALA A 1 90 ? -6.090 13.543 8.694 1.00 83.38 90 ALA A CA 1
ATOM 676 C C . ALA A 1 90 ? -4.627 13.260 8.311 1.00 83.38 90 ALA A C 1
ATOM 678 O O . ALA A 1 90 ? -3.835 12.797 9.129 1.00 83.38 90 ALA A O 1
ATOM 679 N N . TRP A 1 91 ? -4.268 13.588 7.067 1.00 79.50 91 TRP A N 1
ATOM 680 C CA . TRP A 1 91 ? -2.920 13.403 6.534 1.00 79.50 91 TRP A CA 1
ATOM 681 C C . TRP A 1 91 ? -2.553 14.510 5.543 1.00 79.50 91 TRP A C 1
ATOM 683 O O . TRP A 1 91 ? -3.213 14.686 4.516 1.00 79.50 91 TRP A O 1
ATOM 693 N N . ASN A 1 92 ? -1.467 15.235 5.811 1.00 80.44 92 ASN A N 1
ATOM 694 C CA . ASN A 1 92 ? -0.876 16.182 4.873 1.00 80.44 92 ASN A CA 1
ATOM 695 C C . ASN A 1 92 ? 0.217 15.496 4.035 1.00 80.44 92 ASN A C 1
ATOM 697 O O . ASN A 1 92 ? 1.358 15.328 4.469 1.00 80.44 92 ASN A O 1
ATOM 701 N N . GLY A 1 93 ? -0.138 15.138 2.799 1.00 73.19 93 GLY A N 1
ATOM 702 C CA . GLY A 1 93 ? 0.759 14.518 1.818 1.00 73.19 93 GLY A CA 1
ATOM 703 C C . GLY A 1 93 ? 1.568 15.496 0.958 1.00 73.19 93 GLY A C 1
ATOM 704 O O . GLY A 1 93 ? 2.167 15.070 -0.030 1.00 73.19 93 GLY A O 1
ATOM 705 N N . ASN A 1 94 ? 1.573 16.795 1.269 1.00 79.31 94 ASN A N 1
ATOM 706 C CA . ASN A 1 94 ? 2.275 17.788 0.461 1.00 79.31 94 ASN A CA 1
ATOM 707 C C . ASN A 1 94 ? 3.792 17.758 0.709 1.00 79.31 94 ASN A C 1
ATOM 709 O O . ASN A 1 94 ? 4.294 18.450 1.589 1.00 79.31 94 ASN A O 1
ATOM 713 N N . MET A 1 95 ? 4.537 17.026 -0.122 1.00 72.25 95 MET A N 1
ATOM 714 C CA . MET A 1 95 ? 6.002 16.916 -0.016 1.00 72.25 95 MET A CA 1
ATOM 715 C C . MET A 1 95 ? 6.753 18.251 -0.156 1.00 72.25 95 MET A C 1
ATOM 717 O O . MET A 1 95 ? 7.911 18.336 0.244 1.00 72.25 95 MET A O 1
ATOM 721 N N . SER A 1 96 ? 6.126 19.292 -0.710 1.00 84.62 96 SER A N 1
ATOM 722 C CA . SER A 1 96 ? 6.725 20.629 -0.815 1.00 84.62 96 SER A CA 1
ATOM 723 C C . SER A 1 96 ? 6.550 21.471 0.449 1.00 84.62 96 SER A C 1
ATOM 725 O O . SER A 1 96 ? 7.243 22.473 0.601 1.00 84.62 96 SER A O 1
ATOM 727 N N . ASP A 1 97 ? 5.643 21.087 1.350 1.00 86.44 97 ASP A N 1
ATOM 728 C CA . ASP A 1 97 ? 5.494 21.708 2.664 1.00 86.44 97 ASP A CA 1
ATOM 729 C C . ASP A 1 97 ? 6.406 20.981 3.666 1.00 86.44 97 ASP A C 1
ATOM 731 O O . ASP A 1 97 ? 6.140 19.823 4.005 1.00 86.44 97 AS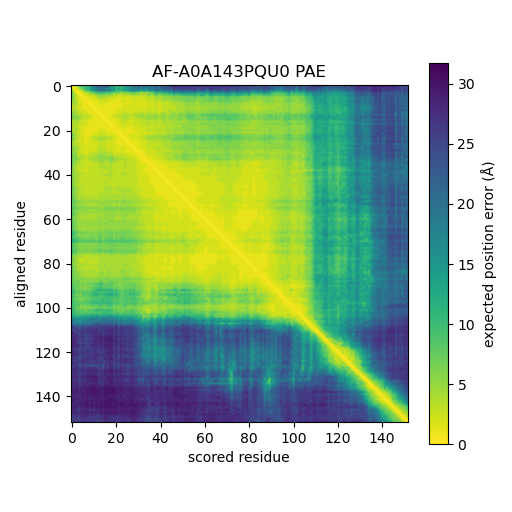P A O 1
ATOM 735 N N . PRO A 1 98 ? 7.456 21.636 4.198 1.00 85.94 98 PRO A N 1
ATOM 736 C CA . PRO A 1 98 ? 8.347 21.015 5.171 1.00 85.94 98 PRO A CA 1
ATOM 737 C C . PRO A 1 98 ? 7.635 20.604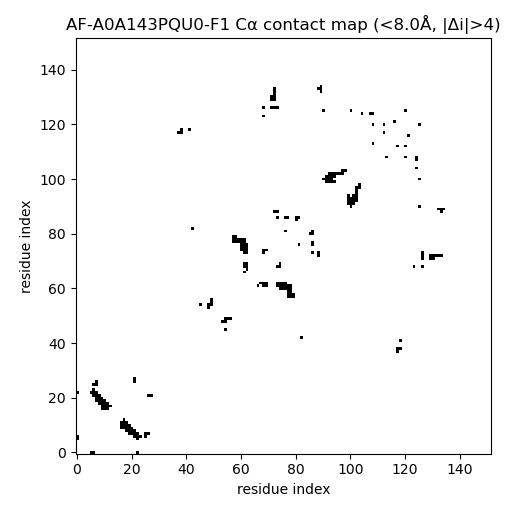 6.462 1.00 85.94 98 PRO A C 1
ATOM 739 O O . PRO A 1 98 ? 8.170 19.786 7.199 1.00 85.94 98 PRO A O 1
ATOM 742 N N . LYS A 1 99 ? 6.462 21.171 6.770 1.00 85.00 99 LYS A N 1
ATOM 743 C CA . LYS A 1 99 ? 5.660 20.840 7.957 1.00 85.00 99 LYS A CA 1
ATOM 744 C C . LYS A 1 99 ? 4.613 19.752 7.694 1.00 85.00 99 LYS A C 1
ATOM 746 O O . LYS A 1 99 ? 3.901 19.385 8.631 1.00 85.00 99 LYS A O 1
ATOM 751 N N . SER A 1 100 ? 4.512 19.259 6.460 1.00 77.94 100 SER A N 1
ATOM 752 C CA . SER A 1 100 ? 3.605 18.172 6.102 1.00 77.94 100 SER A CA 1
ATOM 753 C C . SER A 1 100 ? 3.966 16.877 6.814 1.00 77.94 100 SER A C 1
ATOM 755 O O . SER A 1 100 ? 5.125 16.639 7.163 1.00 77.94 100 SER A O 1
ATOM 757 N N . ASP A 1 101 ? 2.974 16.014 7.000 1.00 77.44 101 ASP A N 1
ATOM 758 C CA . ASP A 1 101 ? 3.190 14.739 7.670 1.00 77.44 101 ASP A CA 1
ATOM 759 C C . ASP A 1 101 ? 4.133 13.854 6.839 1.00 77.44 101 ASP A C 1
ATOM 761 O O . ASP A 1 101 ? 5.051 13.248 7.390 1.00 77.44 101 ASP A O 1
ATOM 765 N N . VAL A 1 102 ? 4.028 13.897 5.502 1.00 73.81 102 VAL A N 1
ATOM 766 C CA . VAL A 1 102 ? 4.948 13.181 4.601 1.00 73.81 102 VAL A CA 1
ATOM 767 C C . VAL A 1 102 ? 6.400 13.671 4.693 1.00 73.81 102 VAL A C 1
ATOM 769 O O . VAL A 1 102 ? 7.316 12.852 4.641 1.00 73.81 102 VAL A O 1
ATOM 772 N N . ALA A 1 103 ? 6.641 14.976 4.866 1.00 75.75 103 ALA A N 1
ATOM 773 C CA . ALA A 1 103 ? 7.996 15.523 4.991 1.00 75.75 103 ALA A CA 1
ATOM 774 C C . ALA A 1 103 ? 8.626 15.224 6.362 1.00 75.75 103 ALA A C 1
ATOM 776 O O . ALA A 1 103 ? 9.852 15.185 6.490 1.00 75.75 103 ALA A O 1
ATOM 777 N N . GLN A 1 104 ? 7.801 14.995 7.387 1.00 74.19 104 GLN A N 1
ATOM 778 C CA . GLN A 1 104 ? 8.254 14.637 8.732 1.00 74.19 104 GLN A CA 1
ATOM 779 C C . GLN A 1 104 ? 8.456 13.121 8.919 1.00 74.19 104 GLN A C 1
ATOM 781 O O . GLN A 1 104 ? 9.191 12.733 9.827 1.00 74.19 104 GLN A O 1
ATOM 786 N N . LEU A 1 105 ? 7.903 12.267 8.041 1.00 67.06 105 LEU A N 1
ATOM 787 C CA . LEU A 1 105 ? 8.035 10.800 8.108 1.00 67.06 105 LEU A CA 1
ATOM 788 C C . LEU A 1 105 ? 9.464 10.283 8.356 1.00 67.06 105 LEU A C 1
ATOM 790 O O . LEU A 1 105 ? 9.626 9.415 9.212 1.00 67.06 105 LEU A O 1
ATOM 794 N N . PRO A 1 106 ? 10.527 10.777 7.686 1.00 63.44 106 PRO A N 1
ATOM 795 C CA . PRO A 1 106 ? 11.878 10.260 7.916 1.00 63.44 106 PRO A CA 1
ATOM 796 C C . PRO A 1 106 ? 12.406 10.509 9.335 1.00 63.44 106 PRO A C 1
ATOM 798 O O . PRO A 1 106 ? 13.299 9.794 9.789 1.00 63.44 106 PRO A O 1
ATOM 801 N N . ARG A 1 107 ? 11.880 11.525 10.033 1.00 55.94 107 ARG A N 1
ATOM 802 C CA . ARG A 1 107 ? 12.217 11.802 11.436 1.00 55.94 107 ARG A CA 1
ATOM 803 C C . ARG A 1 107 ? 11.537 10.800 12.365 1.00 55.94 107 ARG A C 1
ATOM 805 O O . ARG A 1 107 ? 12.198 10.307 13.266 1.00 55.94 107 ARG A O 1
ATOM 812 N N . LEU A 1 108 ? 10.285 10.446 12.072 1.00 52.94 108 LEU A N 1
ATOM 813 C CA . LEU A 1 108 ? 9.509 9.436 12.805 1.00 52.94 108 LEU A CA 1
ATOM 814 C C . LEU A 1 108 ? 10.090 8.022 12.598 1.00 52.94 108 LEU A C 1
ATOM 816 O O . LEU A 1 108 ? 10.258 7.260 13.541 1.00 52.94 108 LEU A O 1
ATOM 820 N N . ASN A 1 109 ? 10.544 7.695 11.382 1.00 49.34 109 ASN A N 1
ATOM 821 C CA . ASN A 1 109 ? 11.167 6.396 11.088 1.00 49.34 109 ASN A CA 1
ATOM 822 C C . ASN A 1 109 ? 12.497 6.155 11.825 1.00 49.34 109 ASN A C 1
ATOM 824 O O . ASN A 1 109 ? 12.887 5.000 12.017 1.00 49.34 109 ASN A O 1
ATOM 828 N N . ARG A 1 110 ? 13.201 7.221 12.236 1.00 43.62 110 ARG A N 1
ATOM 829 C CA . ARG A 1 110 ? 14.474 7.131 12.973 1.00 43.62 110 ARG A CA 1
ATOM 830 C C . ARG A 1 110 ? 14.305 6.557 14.386 1.00 43.62 110 ARG A C 1
ATOM 832 O O . ARG A 1 110 ? 15.299 6.132 14.965 1.00 43.62 110 ARG A O 1
ATOM 839 N N . GLU A 1 111 ? 13.070 6.485 14.880 1.00 41.41 111 GLU A N 1
ATOM 840 C CA . GLU A 1 111 ? 12.703 5.868 16.158 1.00 41.41 111 GLU A CA 1
ATOM 841 C C . GLU A 1 111 ? 12.276 4.388 16.033 1.00 41.41 111 GLU A C 1
ATOM 843 O O . GLU A 1 111 ? 11.976 3.770 17.049 1.00 41.41 111 GLU A O 1
ATOM 848 N N . GLY A 1 112 ? 12.338 3.757 14.841 1.00 34.69 112 GLY A N 1
ATOM 849 C CA . GLY A 1 112 ? 12.248 2.285 14.767 1.00 34.69 112 GLY A CA 1
ATOM 850 C C . GLY A 1 112 ? 11.643 1.608 13.531 1.00 34.69 112 GLY A C 1
ATOM 851 O O . GLY A 1 112 ? 11.409 0.402 13.593 1.00 34.69 112 GLY A O 1
ATOM 852 N N . PHE A 1 113 ? 11.403 2.281 12.400 1.00 39.84 113 PHE A N 1
ATOM 853 C CA . PHE A 1 113 ? 10.684 1.653 11.275 1.00 39.84 113 PHE A CA 1
ATOM 854 C C . PHE A 1 113 ? 11.489 1.679 9.966 1.00 39.84 113 PHE A C 1
ATOM 856 O O . PHE A 1 113 ? 11.623 2.701 9.295 1.00 39.84 113 PHE A O 1
ATOM 863 N N . SER A 1 114 ? 12.047 0.518 9.596 1.00 34.78 114 SER A N 1
ATOM 864 C CA . SER A 1 114 ? 12.732 0.302 8.311 1.00 34.78 114 SER A CA 1
ATOM 865 C C . SER A 1 114 ? 11.762 0.402 7.122 1.00 34.78 114 SER A C 1
ATOM 867 O O . SER A 1 114 ? 10.553 0.316 7.296 1.00 34.78 114 SER A O 1
ATOM 869 N N . GLN A 1 115 ? 12.278 0.526 5.895 1.00 34.47 115 GLN A N 1
ATOM 870 C CA . GLN A 1 115 ? 11.514 0.625 4.634 1.00 34.47 115 GLN A CA 1
ATOM 871 C C . GLN A 1 115 ? 10.471 -0.504 4.408 1.00 34.47 115 GLN A C 1
ATOM 873 O O . GLN A 1 115 ? 9.509 -0.318 3.668 1.00 34.47 115 GLN A O 1
ATOM 878 N N . ALA A 1 116 ? 10.594 -1.660 5.076 1.00 31.50 116 ALA A N 1
ATOM 879 C CA . ALA A 1 116 ? 9.568 -2.717 5.079 1.00 31.50 116 ALA A CA 1
ATOM 880 C C . ALA A 1 116 ? 8.344 -2.381 5.963 1.00 31.50 116 ALA A C 1
ATOM 882 O O . ALA A 1 116 ? 7.261 -2.938 5.799 1.00 31.50 116 ALA A O 1
ATOM 883 N N . GLY A 1 117 ? 8.500 -1.419 6.867 1.00 35.50 117 GLY A N 1
ATOM 884 C CA . GLY A 1 117 ? 7.464 -0.803 7.679 1.00 35.50 117 GLY A CA 1
ATOM 885 C C . GLY A 1 117 ? 6.678 0.280 6.944 1.00 35.50 117 GLY A C 1
ATOM 886 O O . GLY A 1 117 ? 5.992 1.038 7.589 1.00 35.50 117 GLY A O 1
ATOM 887 N N . LEU A 1 118 ? 6.706 0.411 5.619 1.00 39.97 118 LEU A N 1
ATOM 888 C CA . LEU A 1 118 ? 5.928 1.466 4.942 1.00 39.97 118 LEU A CA 1
ATOM 889 C C . LEU A 1 118 ? 4.404 1.251 4.968 1.00 39.97 118 LEU A C 1
ATOM 891 O O . LEU A 1 118 ? 3.656 2.185 4.713 1.00 39.97 118 LEU A O 1
ATOM 895 N N . ALA A 1 119 ? 3.918 0.049 5.282 1.00 38.78 119 ALA A N 1
ATOM 896 C CA . ALA A 1 119 ? 2.495 -0.166 5.551 1.00 38.78 119 ALA A CA 1
ATOM 897 C C . ALA A 1 119 ? 2.185 0.025 7.042 1.00 38.78 119 ALA A C 1
ATOM 899 O O . ALA A 1 119 ? 1.308 0.805 7.390 1.00 38.78 119 ALA A O 1
ATOM 900 N N . LEU A 1 120 ? 2.953 -0.622 7.925 1.00 36.78 120 LEU A N 1
ATOM 901 C CA . LEU A 1 120 ? 2.740 -0.564 9.376 1.00 36.78 120 LEU A CA 1
ATOM 902 C C . LEU A 1 120 ? 3.204 0.765 9.993 1.00 36.78 120 LEU A C 1
ATOM 904 O O . LEU A 1 120 ? 2.520 1.349 10.808 1.00 36.78 120 LEU A O 1
ATOM 908 N N . GLY A 1 121 ? 4.338 1.282 9.553 1.00 39.12 121 GLY A N 1
ATOM 909 C CA . GLY A 1 121 ? 4.930 2.572 9.901 1.00 39.12 121 GLY A CA 1
ATOM 910 C C . GLY A 1 121 ? 4.232 3.772 9.268 1.00 39.12 121 GLY A C 1
ATOM 911 O O . GLY A 1 121 ? 4.264 4.831 9.867 1.00 39.12 121 GLY A O 1
ATOM 912 N N . THR A 1 122 ? 3.516 3.654 8.139 1.00 39.78 122 THR A N 1
ATOM 913 C CA . THR A 1 122 ? 2.561 4.721 7.759 1.00 39.78 122 THR A CA 1
ATOM 914 C C . THR A 1 122 ? 1.365 4.728 8.709 1.00 39.78 122 THR A C 1
ATOM 916 O O . THR A 1 122 ? 0.950 5.794 9.140 1.00 39.78 122 THR A O 1
ATOM 919 N N . LEU A 1 123 ? 0.871 3.563 9.134 1.00 40.25 123 LEU A N 1
ATOM 920 C CA . LEU A 1 123 ? -0.187 3.487 10.147 1.00 40.25 123 LEU A CA 1
ATOM 921 C C . LEU A 1 123 ? 0.279 3.999 11.524 1.00 40.25 123 LEU A C 1
ATOM 923 O O . LEU A 1 123 ? -0.453 4.740 12.172 1.00 40.25 123 LEU A O 1
ATOM 927 N N . MET A 1 124 ? 1.513 3.690 11.932 1.00 38.44 124 MET A N 1
ATOM 928 C CA . MET A 1 124 ? 2.093 4.083 13.226 1.00 38.44 124 MET A CA 1
ATOM 929 C C . MET A 1 124 ? 2.616 5.528 13.252 1.00 38.44 124 MET A C 1
ATOM 931 O O . MET A 1 124 ? 2.359 6.236 14.218 1.00 38.44 124 MET A O 1
ATOM 935 N N . ALA A 1 125 ? 3.256 6.028 12.189 1.00 40.72 125 ALA A N 1
ATOM 936 C CA . ALA A 1 125 ? 3.717 7.422 12.123 1.00 40.72 125 ALA A CA 1
ATOM 937 C C . ALA A 1 125 ? 2.548 8.419 12.052 1.00 40.72 125 ALA A C 1
ATOM 939 O O . ALA A 1 125 ? 2.663 9.557 12.505 1.00 40.72 125 ALA A O 1
ATOM 940 N N . ILE A 1 126 ? 1.399 7.990 11.519 1.00 40.72 126 ILE A N 1
ATOM 941 C CA . ILE A 1 126 ? 0.152 8.752 11.624 1.00 40.72 126 ILE A CA 1
ATOM 942 C C . ILE A 1 126 ? -0.378 8.709 13.067 1.00 40.72 126 ILE A C 1
ATOM 944 O O . ILE A 1 126 ? -0.910 9.703 13.547 1.00 40.72 126 ILE A O 1
ATOM 948 N N . ALA A 1 127 ? -0.190 7.608 13.796 1.00 39.56 127 ALA A N 1
ATOM 949 C CA . ALA A 1 127 ? -0.652 7.477 15.173 1.00 39.56 127 ALA A CA 1
ATOM 950 C C . ALA A 1 127 ? 0.155 8.321 16.170 1.00 39.56 127 ALA A C 1
ATOM 952 O O . ALA A 1 127 ? -0.451 9.030 16.972 1.00 39.56 127 ALA A O 1
ATOM 953 N N . GLU A 1 128 ? 1.487 8.328 16.058 1.00 40.78 128 GLU A N 1
ATOM 954 C CA . GLU A 1 128 ? 2.415 8.998 16.988 1.00 40.78 128 GLU A CA 1
ATOM 955 C C . GLU A 1 128 ? 2.285 10.530 17.017 1.00 40.78 128 GLU A C 1
ATOM 957 O O . GLU A 1 128 ? 2.662 11.162 18.002 1.00 40.78 128 GLU A O 1
ATOM 962 N N . ARG A 1 129 ? 1.691 11.149 15.986 1.00 44.25 129 ARG A N 1
ATOM 963 C CA . ARG A 1 129 ? 1.417 12.599 15.955 1.00 44.25 129 ARG A CA 1
ATOM 964 C C . ARG A 1 129 ? -0.072 12.958 16.008 1.00 44.25 129 ARG A C 1
ATOM 966 O O . ARG A 1 129 ? -0.411 14.135 16.076 1.00 44.25 129 ARG A O 1
ATOM 973 N N . SER A 1 130 ? -0.969 11.970 16.004 1.00 43.00 130 SER A N 1
ATOM 974 C CA . SER A 1 130 ? -2.424 12.197 15.962 1.00 43.00 130 SER A CA 1
ATOM 975 C C . SER A 1 130 ? -3.095 12.394 17.320 1.00 43.00 130 SER A C 1
ATOM 977 O O . SER A 1 130 ? -4.322 12.310 17.419 1.00 43.00 130 SER A O 1
ATOM 979 N N . GLY A 1 131 ? -2.318 12.723 18.353 1.00 40.00 131 GLY A N 1
ATOM 980 C CA . GLY A 1 131 ? -2.875 13.442 19.488 1.00 40.00 131 GLY A CA 1
ATOM 981 C C . GLY A 1 131 ? -3.521 14.729 18.971 1.00 40.00 131 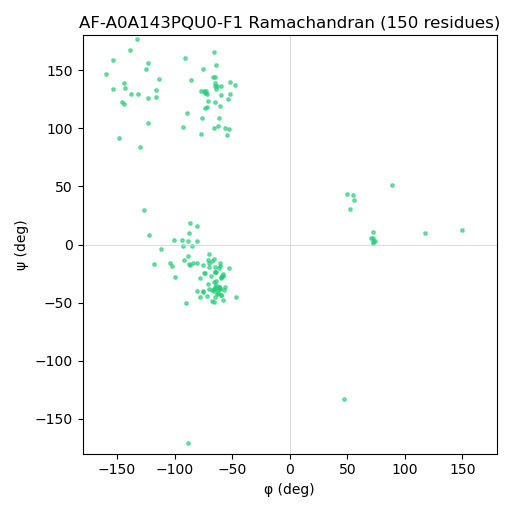GLY A C 1
ATOM 982 O O . GLY A 1 131 ? -2.821 15.693 18.684 1.00 40.00 131 GLY A O 1
ATOM 983 N N . ASP A 1 132 ? -4.847 14.705 18.837 1.00 47.78 132 ASP A N 1
ATOM 984 C CA . ASP A 1 132 ? -5.728 15.868 18.703 1.00 47.78 132 ASP A CA 1
ATOM 985 C C . ASP A 1 132 ? -6.035 16.436 17.299 1.00 47.78 132 ASP A C 1
ATOM 987 O O . ASP A 1 132 ? -5.949 17.646 17.110 1.00 47.78 132 ASP A O 1
ATOM 991 N N . ARG A 1 133 ? -6.467 15.617 16.314 1.00 51.22 133 ARG A N 1
ATOM 992 C CA . ARG A 1 133 ? -7.314 16.100 15.183 1.00 51.22 133 ARG A CA 1
ATOM 993 C C . ARG A 1 133 ? -8.298 15.042 14.659 1.00 51.22 133 ARG A C 1
ATOM 995 O O . ARG A 1 133 ? -7.978 14.304 13.731 1.00 51.22 133 ARG A O 1
ATOM 1002 N N . ARG A 1 134 ? -9.525 15.015 15.193 1.00 46.53 134 ARG A N 1
ATOM 1003 C CA . ARG A 1 134 ? -10.700 14.490 14.462 1.00 46.53 134 ARG A CA 1
ATOM 1004 C C . ARG A 1 134 ? -11.274 15.627 13.609 1.00 46.53 134 ARG A C 1
ATOM 1006 O O . ARG A 1 134 ? -11.292 16.769 14.068 1.00 46.53 134 ARG A O 1
ATOM 1013 N N . GLU A 1 135 ? -11.739 15.358 12.387 1.00 42.75 135 GLU A N 1
ATOM 1014 C CA . GLU A 1 135 ? -12.579 16.354 11.704 1.00 42.75 135 GLU A CA 1
ATOM 1015 C C . GLU A 1 135 ? -13.895 16.530 12.484 1.00 42.75 135 GLU A C 1
ATOM 1017 O O . GLU A 1 135 ? -14.485 15.533 12.911 1.00 42.75 135 GLU A O 1
ATOM 1022 N N . PRO A 1 136 ? -14.375 17.770 12.696 1.00 29.23 136 PRO A N 1
ATOM 1023 C CA . PRO A 1 136 ? -15.686 17.987 13.289 1.00 29.23 136 PRO A CA 1
ATOM 1024 C C . PRO A 1 136 ? -16.783 17.460 12.346 1.00 29.23 136 PRO A C 1
ATOM 1026 O O . PRO A 1 136 ? -16.661 17.602 11.124 1.00 29.23 136 PRO A O 1
ATOM 1029 N N . PRO A 1 137 ? -17.879 16.887 12.878 1.00 35.78 137 PRO A N 1
ATOM 1030 C CA . PRO A 1 137 ? -19.002 16.465 12.051 1.00 35.78 137 PRO A CA 1
ATOM 1031 C C . PRO A 1 137 ? -19.585 17.686 11.324 1.00 35.78 137 PRO A C 1
ATOM 1033 O O . PRO A 1 137 ? -20.026 18.639 11.963 1.00 35.78 137 PRO A O 1
ATOM 1036 N N . GLY A 1 138 ? -19.575 17.668 9.986 1.00 36.47 138 GLY A N 1
ATOM 1037 C CA . GLY A 1 138 ? -20.244 18.683 9.162 1.00 36.47 138 GLY A CA 1
ATOM 1038 C C . GLY A 1 138 ? -19.362 19.542 8.254 1.00 36.47 138 GLY A C 1
ATOM 1039 O O . GLY A 1 138 ? -19.878 20.488 7.658 1.00 36.47 138 GLY A O 1
ATOM 1040 N N . ARG A 1 139 ? -18.067 19.243 8.074 1.00 36.91 139 ARG A N 1
ATOM 1041 C CA . ARG A 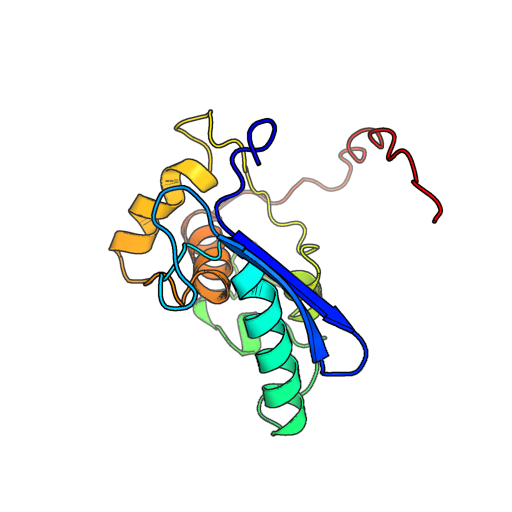1 139 ? -17.320 19.874 6.976 1.00 36.91 139 ARG A CA 1
ATOM 1042 C C . ARG A 1 139 ? -17.805 19.288 5.639 1.00 36.91 139 ARG A C 1
ATOM 1044 O O . ARG A 1 139 ? -17.776 18.068 5.483 1.00 36.91 139 ARG A O 1
ATOM 1051 N N . PRO A 1 140 ? -18.277 20.104 4.677 1.00 32.12 140 PRO A N 1
ATOM 1052 C CA . PRO A 1 140 ? -18.654 19.586 3.370 1.00 32.12 140 PRO A CA 1
ATOM 1053 C C . PRO A 1 140 ? -17.435 18.926 2.728 1.00 32.12 140 PRO A C 1
ATOM 1055 O O . PRO A 1 140 ? -16.329 19.472 2.794 1.00 32.12 140 PRO A O 1
ATOM 1058 N N . ALA A 1 141 ? -17.651 17.756 2.120 1.00 37.03 141 ALA A N 1
ATOM 1059 C CA . ALA A 1 141 ? -16.627 17.061 1.355 1.00 37.03 141 ALA A CA 1
ATOM 1060 C C . ALA A 1 141 ? -15.941 18.059 0.402 1.00 37.03 141 ALA A C 1
ATOM 1062 O O . ALA A 1 141 ? -16.638 18.888 -0.202 1.00 37.03 141 ALA A O 1
ATOM 1063 N N . PRO A 1 142 ? -14.602 18.024 0.262 1.00 35.97 142 PRO A N 1
ATOM 1064 C CA . PRO A 1 142 ? -13.928 18.868 -0.713 1.00 35.97 142 PRO A CA 1
ATOM 1065 C C . PRO A 1 142 ? -14.593 18.659 -2.082 1.00 35.97 142 PRO A C 1
ATOM 1067 O O . PRO A 1 142 ? -14.977 17.526 -2.396 1.00 35.97 142 PRO A O 1
ATOM 1070 N N . PRO A 1 143 ? -14.788 19.730 -2.877 1.00 30.86 143 PRO A N 1
ATOM 1071 C CA . PRO A 1 143 ? -15.500 19.632 -4.142 1.00 30.86 143 PRO A CA 1
ATOM 1072 C C . PRO A 1 143 ? -14.876 18.508 -4.955 1.00 30.86 143 PRO A C 1
ATOM 1074 O O . PRO A 1 143 ? -13.652 18.460 -5.082 1.00 30.86 143 PRO A O 1
ATOM 1077 N N . ALA A 1 144 ? -15.715 17.597 -5.460 1.00 37.56 144 ALA A N 1
ATOM 1078 C CA . ALA A 1 144 ? -15.280 16.499 -6.304 1.00 37.56 144 ALA A CA 1
ATOM 1079 C C . ALA A 1 144 ? -14.460 17.086 -7.458 1.00 37.56 144 ALA A C 1
ATOM 1081 O O . ALA A 1 144 ? -15.005 17.626 -8.425 1.00 37.56 144 ALA A O 1
ATOM 1082 N N . GLY A 1 145 ? -13.133 17.032 -7.327 1.00 30.88 145 GLY A N 1
ATOM 1083 C CA . GLY A 1 145 ? -12.231 17.324 -8.421 1.00 30.88 145 GLY A CA 1
ATOM 1084 C C . GLY A 1 145 ? -12.675 16.425 -9.558 1.00 30.88 145 GLY A C 1
ATOM 1085 O O . GLY A 1 145 ? -12.860 15.228 -9.349 1.00 30.88 145 GLY A O 1
ATOM 1086 N N . ARG A 1 146 ? -12.960 17.013 -10.723 1.00 30.78 146 ARG A N 1
ATOM 1087 C CA . ARG A 1 146 ? -13.429 16.283 -11.902 1.00 30.78 146 ARG A CA 1
ATOM 1088 C C . ARG A 1 146 ? -12.442 15.159 -12.215 1.00 30.78 146 ARG A C 1
ATOM 1090 O O . ARG A 1 146 ? -11.465 15.372 -12.930 1.00 30.78 146 ARG A O 1
ATOM 1097 N N . PHE A 1 147 ? -12.716 13.961 -11.713 1.00 32.41 147 PHE A N 1
ATOM 1098 C CA . PHE A 1 147 ? -12.110 12.741 -12.203 1.00 32.41 147 PHE A CA 1
ATOM 1099 C C . PHE A 1 147 ? -12.632 12.580 -13.625 1.00 32.41 147 PHE A C 1
ATOM 1101 O O . PHE A 1 147 ? -13.782 12.204 -13.848 1.00 32.41 147 PHE A O 1
ATOM 1108 N N . ARG A 1 148 ? -11.806 12.952 -14.607 1.00 29.05 148 ARG A N 1
ATOM 1109 C CA . ARG A 1 148 ? -12.019 12.518 -15.985 1.00 29.05 148 ARG A CA 1
ATOM 1110 C C . ARG A 1 148 ? -11.900 11.000 -15.962 1.00 29.05 148 ARG A C 1
ATOM 1112 O O . ARG A 1 148 ? -10.802 10.464 -15.858 1.00 29.05 148 ARG A O 1
ATOM 1119 N N . THR A 1 149 ? -13.037 10.323 -15.998 1.00 29.09 149 THR A N 1
ATOM 1120 C CA . THR A 1 149 ? -13.109 8.895 -16.264 1.00 29.09 149 THR A CA 1
ATOM 1121 C C . THR A 1 149 ? -12.551 8.658 -17.663 1.00 29.09 149 THR A C 1
ATOM 1123 O O . THR A 1 149 ? -13.165 9.028 -18.661 1.00 29.09 149 THR A O 1
ATOM 1126 N N . TYR A 1 150 ? -11.366 8.060 -17.747 1.00 26.31 150 TYR A N 1
ATOM 1127 C CA . TYR A 1 150 ? -10.972 7.356 -18.958 1.00 26.31 150 TYR A CA 1
ATOM 1128 C C . TYR A 1 150 ? -11.727 6.026 -18.945 1.00 26.31 150 TYR A C 1
ATOM 1130 O O . TYR A 1 150 ? -11.475 5.174 -18.094 1.00 26.31 150 TYR A O 1
ATOM 1138 N N . ARG A 1 151 ? -12.711 5.887 -19.840 1.00 26.09 151 ARG A N 1
ATOM 1139 C CA . ARG A 1 151 ? -13.187 4.565 -20.256 1.00 26.09 151 ARG A CA 1
ATOM 1140 C C . ARG A 1 151 ? -12.110 3.968 -21.157 1.00 26.09 151 ARG A C 1
ATOM 1142 O O . ARG A 1 151 ? -11.651 4.659 -22.067 1.00 26.09 151 ARG A O 1
ATOM 1149 N N . PHE A 1 152 ? -11.721 2.734 -20.867 1.00 38.91 152 PHE A N 1
ATOM 1150 C CA . PHE A 1 152 ? -11.111 1.856 -21.859 1.00 38.91 152 PHE A CA 1
ATOM 1151 C C . PHE A 1 152 ? -12.199 1.340 -22.800 1.00 38.91 152 PHE A C 1
ATOM 1153 O O . PHE A 1 152 ? -13.351 1.186 -22.320 1.00 38.91 152 PHE A O 1
#

Sequence (152 aa):
MTSLNVVGVLVISDGRIVLERYARGHTAETRWESWSAAKSVTSMLFGAAIRDGRIATLDDEVGKYVPSLAGTSYDGVTLRHLLQMSSGVAWNGNMSDPKSDVAQLPRLNREGFSQAGLALGTLMAIAERSGDRREPPGRPAPPAGRFRTYRF